Protein AF-A0AAU9PA84-F1 (afdb_monomer_lite)

Foldseek 3Di:
DDDPDDDPVVVVVVVVCVVDPDDDDDDPVVVCVVVVVVVPDCPPPPPVVVVVVVVVPDDVLVVQLVVQVVCLPPVNCVVNVCVVPSVQWDQDPSRHTDHPNHD

Structure (mmCIF, N/CA/C/O backbone):
data_AF-A0AAU9PA84-F1
#
_entry.id   AF-A0AAU9PA84-F1
#
loop_
_atom_site.group_PDB
_atom_site.id
_atom_site.type_symbol
_atom_site.label_atom_id
_atom_site.label_alt_id
_atom_site.label_comp_id
_atom_site.label_asym_id
_atom_site.label_entity_id
_atom_site.label_seq_id
_atom_site.pdbx_PDB_ins_code
_atom_site.Cartn_x
_atom_site.Cartn_y
_atom_site.Cartn_z
_atom_site.occupancy
_atom_site.B_iso_or_equiv
_atom_site.auth_seq_id
_atom_site.auth_comp_id
_atom_site.auth_asym_id
_atom_site.auth_atom_id
_atom_site.pdbx_PDB_model_num
ATOM 1 N N . MET A 1 1 ? 17.955 18.336 -20.727 1.00 47.53 1 MET A N 1
ATOM 2 C CA . MET A 1 1 ? 16.659 17.873 -21.280 1.00 47.53 1 MET A CA 1
ATOM 3 C C . MET A 1 1 ? 15.601 18.275 -20.270 1.00 47.53 1 MET A C 1
ATOM 5 O O . MET A 1 1 ? 15.190 17.463 -19.448 1.00 47.53 1 MET A O 1
ATOM 9 N N . ASP A 1 2 ? 15.222 19.550 -20.264 1.00 54.72 2 ASP A N 1
ATOM 10 C CA . ASP A 1 2 ? 14.531 20.122 -19.107 1.00 54.72 2 ASP A CA 1
ATOM 11 C C . ASP A 1 2 ? 13.020 20.050 -19.307 1.00 54.72 2 ASP A C 1
ATOM 13 O O . ASP A 1 2 ? 12.409 20.908 -19.940 1.00 54.72 2 ASP A O 1
ATOM 17 N N . GLN A 1 3 ? 12.411 18.988 -18.778 1.00 63.53 3 GLN A N 1
ATOM 18 C CA . GLN A 1 3 ? 10.956 18.855 -18.748 1.00 63.53 3 GLN A CA 1
ATOM 19 C C . GLN A 1 3 ? 10.371 19.698 -17.599 1.00 63.53 3 GLN A C 1
ATOM 21 O O . GLN A 1 3 ? 10.676 19.442 -16.427 1.00 63.53 3 GLN A O 1
ATOM 26 N N . PRO A 1 4 ? 9.513 20.695 -17.885 1.00 66.06 4 PRO A N 1
ATOM 27 C CA . PRO A 1 4 ? 9.018 21.605 -16.862 1.00 66.06 4 PRO A CA 1
ATOM 28 C C . PRO A 1 4 ? 8.004 20.906 -15.943 1.00 66.06 4 PRO A C 1
ATOM 30 O O . PRO A 1 4 ? 6.888 20.592 -16.348 1.00 66.06 4 PRO A O 1
ATOM 33 N N . LYS A 1 5 ? 8.386 20.742 -14.668 1.00 79.25 5 LYS A N 1
ATOM 34 C CA . LYS A 1 5 ? 7.590 20.179 -13.551 1.00 79.25 5 LYS A CA 1
ATOM 35 C C . LYS A 1 5 ? 7.292 18.672 -13.619 1.00 79.25 5 LYS A C 1
ATOM 37 O O . LYS A 1 5 ? 6.144 18.241 -13.670 1.00 79.25 5 LYS A O 1
ATOM 42 N N . LEU A 1 6 ? 8.330 17.866 -13.405 1.00 85.88 6 LEU A N 1
ATOM 43 C CA . LEU A 1 6 ? 8.175 16.481 -12.944 1.00 85.88 6 LEU A CA 1
ATOM 44 C C . LEU A 1 6 ? 7.594 16.416 -11.520 1.00 85.88 6 LEU A C 1
ATOM 46 O O . LEU A 1 6 ? 7.970 17.210 -10.644 1.00 85.88 6 LEU A O 1
ATOM 50 N N . ASN A 1 7 ? 6.729 15.432 -11.260 1.00 90.75 7 ASN A N 1
ATOM 51 C CA . ASN A 1 7 ? 6.206 15.145 -9.923 1.00 90.75 7 ASN A CA 1
ATOM 52 C C . ASN A 1 7 ? 7.271 14.473 -9.023 1.00 90.75 7 ASN A C 1
ATOM 54 O O . ASN A 1 7 ? 8.300 13.991 -9.498 1.00 90.75 7 ASN A O 1
ATOM 58 N N . MET A 1 8 ? 7.034 14.423 -7.706 1.00 90.44 8 MET A N 1
ATOM 59 C CA . MET A 1 8 ? 8.022 13.892 -6.746 1.00 90.44 8 MET A CA 1
ATOM 60 C C . MET A 1 8 ? 8.383 12.415 -6.975 1.00 90.44 8 MET A C 1
ATOM 62 O O . MET A 1 8 ? 9.512 12.019 -6.697 1.00 90.44 8 MET A O 1
ATOM 66 N N . LYS A 1 9 ? 7.459 11.601 -7.506 1.00 90.81 9 LYS A N 1
ATOM 67 C CA . LYS A 1 9 ? 7.727 10.199 -7.859 1.00 90.81 9 LYS A CA 1
ATOM 68 C C . LYS A 1 9 ? 8.634 10.122 -9.091 1.00 90.81 9 LYS A C 1
ATOM 70 O O . LYS A 1 9 ? 9.606 9.383 -9.066 1.00 90.81 9 LYS A O 1
ATOM 75 N N . GLN A 1 10 ? 8.365 10.918 -10.127 1.00 89.56 10 GLN A N 1
ATOM 76 C CA . GLN A 1 10 ? 9.184 10.985 -11.345 1.00 89.56 10 GLN A CA 1
ATOM 77 C C . GLN A 1 10 ? 10.614 11.468 -11.067 1.00 89.56 10 GLN A C 1
ATOM 79 O O . GLN A 1 10 ? 11.547 10.884 -11.602 1.00 89.56 10 GLN A O 1
ATOM 84 N N . ARG A 1 11 ? 10.804 12.471 -10.194 1.00 90.19 11 ARG A N 1
ATOM 85 C CA . ARG A 1 11 ? 12.152 12.923 -9.791 1.00 90.19 11 ARG A CA 1
ATOM 86 C C . ARG A 1 11 ? 12.944 11.808 -9.113 1.00 90.19 11 ARG A C 1
ATOM 88 O O . ARG A 1 11 ? 14.041 11.507 -9.556 1.00 90.19 11 ARG A O 1
ATOM 95 N N . ARG A 1 12 ? 12.341 11.127 -8.128 1.00 90.94 12 ARG A N 1
ATOM 96 C CA . ARG A 1 12 ? 12.958 9.961 -7.469 1.00 90.94 12 ARG A CA 1
ATOM 97 C C . ARG A 1 12 ? 13.305 8.841 -8.454 1.00 90.94 12 ARG A C 1
ATOM 99 O O . ARG A 1 12 ? 14.316 8.185 -8.267 1.00 90.94 12 ARG A O 1
ATOM 106 N N . TRP A 1 13 ? 12.497 8.623 -9.494 1.00 91.50 13 TRP A N 1
ATOM 107 C CA . TRP A 1 13 ? 12.831 7.654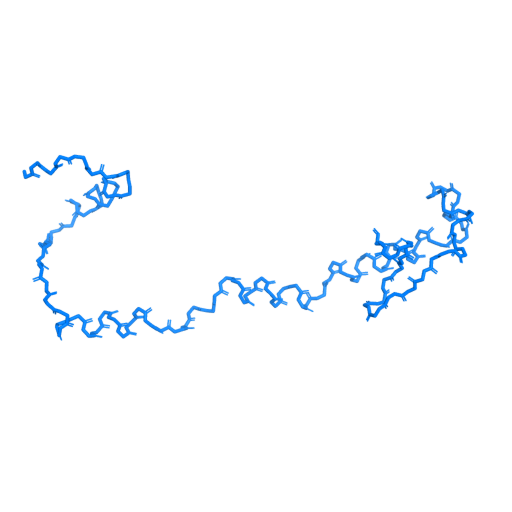 -10.543 1.00 91.50 13 TRP A CA 1
ATOM 108 C C . TRP A 1 13 ? 13.983 8.116 -11.439 1.00 91.50 13 TRP A C 1
ATOM 110 O O . TRP A 1 13 ? 14.834 7.293 -11.744 1.00 91.50 13 TRP A O 1
ATOM 120 N N . LEU A 1 14 ? 14.073 9.398 -11.813 1.00 88.94 14 LEU A N 1
ATOM 121 C CA . LEU A 1 14 ? 15.253 9.912 -12.526 1.00 88.94 14 LEU A CA 1
ATOM 122 C C . LEU A 1 14 ? 16.527 9.803 -11.681 1.00 88.94 14 LEU A C 1
ATOM 124 O O . LEU A 1 14 ? 17.570 9.432 -12.210 1.00 88.94 14 LEU A O 1
ATOM 128 N N . ASP A 1 15 ? 16.429 10.066 -10.376 1.00 89.12 15 ASP A N 1
ATOM 129 C CA . ASP A 1 15 ? 17.535 9.874 -9.437 1.00 89.12 15 ASP A CA 1
ATOM 130 C C . ASP A 1 15 ? 18.005 8.420 -9.338 1.00 89.12 15 ASP A C 1
ATOM 132 O O . ASP A 1 15 ? 19.158 8.209 -9.001 1.00 89.12 15 ASP A O 1
ATOM 136 N N . VAL A 1 16 ? 17.148 7.438 -9.633 1.00 90.94 16 VAL A N 1
ATOM 137 C CA . VAL A 1 16 ? 17.537 6.021 -9.706 1.00 90.94 16 VAL A CA 1
ATOM 138 C C . VAL A 1 16 ? 18.072 5.668 -11.092 1.00 90.94 16 VAL A C 1
ATOM 140 O O . VAL A 1 16 ? 19.070 4.970 -11.195 1.00 90.94 16 VAL A O 1
ATOM 143 N N . VAL A 1 17 ? 17.431 6.136 -12.169 1.00 90.75 17 VAL A N 1
ATOM 144 C CA . VAL A 1 17 ? 17.812 5.771 -13.546 1.00 90.75 17 VAL A CA 1
ATOM 145 C C . VAL A 1 17 ? 19.177 6.340 -13.940 1.00 90.75 17 VAL A C 1
ATOM 147 O O . VAL A 1 17 ? 19.897 5.673 -14.672 1.00 90.75 17 VAL A O 1
ATOM 150 N N . LYS A 1 18 ? 19.580 7.510 -13.423 1.00 88.56 18 LYS A N 1
ATOM 151 C CA . LYS A 1 18 ? 20.899 8.111 -13.716 1.00 88.56 18 LYS A CA 1
ATOM 152 C C . LYS A 1 18 ? 22.097 7.234 -13.309 1.00 88.56 18 LYS A C 1
ATOM 154 O O . LYS A 1 18 ? 23.190 7.452 -13.820 1.00 88.56 18 LYS A O 1
ATOM 159 N N . ASP A 1 19 ? 21.893 6.296 -12.382 1.00 93.62 19 ASP A N 1
ATOM 160 C CA . ASP A 1 19 ? 22.935 5.402 -11.869 1.00 93.62 19 ASP A CA 1
ATOM 161 C C . ASP A 1 19 ? 23.104 4.142 -12.753 1.00 93.62 19 ASP A C 1
ATOM 163 O O . ASP A 1 19 ? 23.974 3.311 -12.489 1.00 93.62 19 ASP A O 1
ATOM 167 N N . TYR A 1 20 ? 22.287 3.992 -13.806 1.00 92.81 20 TYR A N 1
ATOM 168 C CA . TYR A 1 20 ? 22.349 2.900 -14.781 1.00 92.81 20 TYR A CA 1
ATOM 169 C C . TYR A 1 20 ? 22.746 3.426 -16.163 1.00 92.81 20 TYR A C 1
ATOM 171 O O . TYR A 1 20 ? 22.215 4.428 -16.638 1.00 92.81 20 TYR A O 1
ATOM 179 N N . ASP A 1 21 ? 23.621 2.692 -16.849 1.00 92.88 21 ASP A N 1
ATOM 180 C CA . ASP A 1 21 ? 23.941 2.926 -18.260 1.00 92.88 21 ASP A CA 1
ATOM 181 C C . ASP A 1 21 ? 22.816 2.360 -19.148 1.00 92.88 21 ASP A C 1
ATOM 183 O O . ASP A 1 21 ? 22.867 1.217 -19.609 1.00 92.88 21 ASP A O 1
ATOM 187 N N . CYS A 1 22 ? 21.715 3.110 -19.283 1.00 87.25 22 CYS A N 1
ATOM 188 C CA . CYS A 1 22 ? 20.569 2.711 -20.099 1.00 87.25 22 CYS A CA 1
ATOM 189 C C . CYS A 1 22 ? 19.821 3.892 -20.741 1.00 87.25 22 CYS A C 1
ATOM 191 O O . CYS A 1 22 ? 19.685 4.976 -20.173 1.00 87.25 22 CYS A O 1
ATOM 193 N N . GLU A 1 23 ? 19.278 3.660 -21.939 1.00 88.88 23 GLU A N 1
ATOM 194 C CA . GLU A 1 23 ? 18.500 4.650 -22.688 1.00 88.88 23 GLU A CA 1
ATOM 195 C C . GLU A 1 23 ? 16.987 4.429 -22.531 1.00 88.88 23 GLU A C 1
ATOM 197 O O . GLU A 1 23 ? 16.472 3.320 -22.702 1.00 88.88 23 GLU A O 1
ATOM 202 N N . ILE A 1 24 ? 16.235 5.502 -22.260 1.00 86.81 24 ILE A N 1
ATOM 203 C CA . ILE A 1 24 ? 14.766 5.455 -22.194 1.00 86.81 24 ILE A CA 1
ATOM 204 C C . ILE A 1 24 ? 14.188 5.616 -23.608 1.00 86.81 24 ILE A C 1
ATOM 206 O O . ILE A 1 24 ? 13.909 6.727 -24.060 1.00 86.81 24 ILE A O 1
ATOM 210 N N . LEU A 1 25 ? 13.975 4.495 -24.298 1.00 90.69 25 LEU A N 1
ATOM 211 C CA . LEU A 1 25 ? 13.421 4.461 -25.655 1.00 90.69 25 LEU A CA 1
ATOM 212 C C . LEU A 1 25 ? 11.920 4.124 -25.659 1.00 90.69 25 LEU A C 1
ATOM 214 O O . LEU A 1 25 ? 11.478 3.146 -25.046 1.00 90.69 25 LEU A O 1
ATOM 218 N N . TYR A 1 26 ? 11.121 4.908 -26.392 1.00 90.56 26 TYR A N 1
ATOM 219 C CA . TYR A 1 26 ? 9.694 4.628 -26.575 1.00 90.56 26 TYR A CA 1
ATOM 220 C C . TYR A 1 26 ? 9.481 3.404 -27.473 1.00 90.56 26 TYR A C 1
ATOM 222 O O . TYR A 1 26 ? 9.928 3.375 -28.617 1.00 90.56 26 TYR A O 1
ATOM 230 N N . HIS A 1 27 ? 8.722 2.432 -26.969 1.00 87.69 27 HIS A N 1
ATOM 231 C CA . HIS A 1 27 ? 8.364 1.217 -27.690 1.00 87.69 27 HIS A CA 1
ATOM 232 C C . HIS A 1 27 ? 6.837 1.135 -27.879 1.00 87.69 27 HIS A C 1
ATOM 234 O O . HIS A 1 27 ? 6.097 1.213 -26.893 1.00 87.69 27 HIS A O 1
ATOM 240 N N . PRO A 1 28 ? 6.326 0.960 -29.114 1.00 92.12 28 PRO A N 1
ATOM 241 C CA . PRO A 1 28 ? 4.895 0.795 -29.352 1.00 92.12 28 PRO A CA 1
ATOM 242 C C . PRO A 1 28 ? 4.398 -0.544 -28.787 1.00 92.12 28 PRO A C 1
ATOM 244 O O . PRO A 1 28 ? 5.135 -1.529 -28.753 1.00 92.12 28 PRO A O 1
ATOM 247 N N . GLY A 1 29 ? 3.120 -0.615 -28.398 1.00 89.69 29 GLY A N 1
ATOM 248 C CA . GLY A 1 29 ? 2.570 -1.710 -27.579 1.00 89.69 29 GLY A CA 1
ATOM 249 C C . GLY A 1 29 ? 2.812 -3.146 -28.077 1.00 89.69 29 GLY A C 1
ATOM 250 O O . GLY A 1 29 ? 2.908 -4.053 -27.256 1.00 89.69 29 GLY A O 1
ATOM 251 N N . LYS A 1 30 ? 3.001 -3.365 -29.388 1.00 90.00 30 LYS A N 1
ATOM 252 C CA . LYS A 1 30 ? 3.370 -4.681 -29.954 1.00 90.00 30 LYS A CA 1
ATOM 253 C C . LYS A 1 30 ? 4.733 -5.203 -29.472 1.00 90.00 30 LYS A C 1
ATOM 255 O O . LYS A 1 30 ? 4.915 -6.411 -29.414 1.00 90.00 30 LYS A O 1
ATOM 260 N N . ALA A 1 31 ? 5.668 -4.323 -29.111 1.00 91.62 31 ALA A N 1
ATOM 261 C CA . ALA A 1 31 ? 6.952 -4.702 -28.517 1.00 91.62 31 ALA A CA 1
ATOM 262 C C . ALA A 1 31 ? 6.857 -4.933 -26.994 1.00 91.62 31 ALA A C 1
ATOM 264 O O . ALA A 1 31 ? 7.716 -5.583 -26.410 1.00 91.62 31 ALA A O 1
ATOM 265 N N . ASN A 1 32 ? 5.790 -4.451 -26.343 1.00 92.62 32 ASN A N 1
ATOM 266 C CA . ASN A 1 32 ? 5.618 -4.515 -24.889 1.00 92.62 32 ASN A CA 1
ATOM 267 C C . ASN A 1 32 ? 4.955 -5.819 -24.393 1.00 92.62 32 ASN A C 1
ATOM 269 O O . ASN A 1 32 ? 4.683 -5.955 -23.203 1.00 92.62 32 ASN A O 1
ATOM 273 N N . VAL A 1 33 ? 4.679 -6.782 -25.283 1.00 90.69 33 VAL A N 1
ATOM 274 C CA . VAL A 1 33 ? 3.899 -8.002 -24.983 1.00 90.69 33 VAL A CA 1
ATOM 275 C C . VAL A 1 33 ? 4.500 -8.818 -23.833 1.00 90.69 33 VAL A C 1
ATOM 277 O O . VAL A 1 33 ? 3.759 -9.307 -22.985 1.00 90.69 33 VAL A O 1
ATOM 280 N N . VAL A 1 34 ? 5.831 -8.926 -23.754 1.00 89.94 34 VAL A N 1
ATOM 281 C CA . VAL A 1 34 ? 6.510 -9.661 -22.670 1.00 89.94 34 VAL A CA 1
ATOM 282 C C . VAL A 1 34 ? 6.328 -8.958 -21.321 1.00 89.94 34 VAL A C 1
ATOM 284 O O . VAL A 1 34 ? 5.971 -9.602 -20.337 1.00 89.94 34 VAL A O 1
ATOM 287 N N . ALA A 1 35 ? 6.519 -7.638 -21.268 1.00 89.50 35 ALA A N 1
ATOM 288 C CA . ALA A 1 35 ? 6.356 -6.862 -20.039 1.00 89.50 35 ALA A CA 1
ATOM 289 C C . ALA A 1 35 ? 4.889 -6.817 -19.575 1.00 89.50 35 ALA A C 1
ATOM 291 O O . ALA A 1 35 ? 4.620 -6.939 -18.382 1.00 89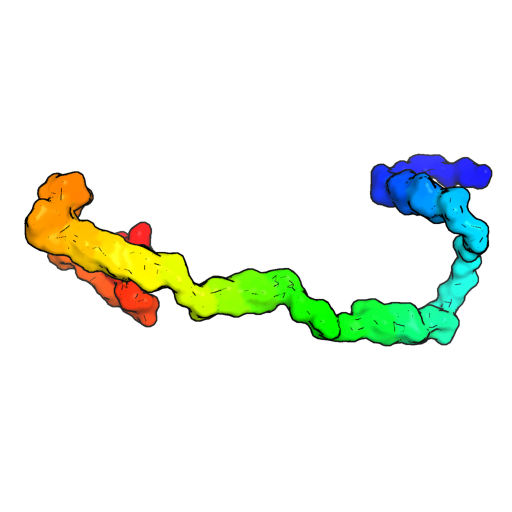.50 35 ALA A O 1
ATOM 292 N N . ASP A 1 36 ? 3.938 -6.710 -20.507 1.00 90.00 36 ASP A N 1
ATOM 293 C CA . ASP A 1 36 ? 2.502 -6.772 -20.218 1.00 90.00 36 ASP A CA 1
ATOM 294 C C . ASP A 1 36 ? 2.081 -8.156 -19.692 1.00 90.00 36 ASP A C 1
ATOM 296 O O . ASP A 1 36 ? 1.372 -8.243 -18.690 1.00 90.00 36 ASP A O 1
ATOM 300 N N . ALA A 1 37 ? 2.582 -9.244 -20.288 1.00 90.94 37 ALA A N 1
ATOM 301 C CA . ALA A 1 37 ? 2.343 -10.601 -19.797 1.00 90.94 37 ALA A CA 1
ATOM 302 C C . ALA A 1 37 ? 2.912 -10.812 -18.382 1.00 90.94 37 ALA A C 1
ATOM 304 O O . ALA A 1 37 ? 2.223 -11.356 -17.519 1.00 90.94 37 ALA A O 1
ATOM 305 N N . LEU A 1 38 ? 4.133 -10.333 -18.110 1.00 88.25 38 LEU A N 1
ATOM 306 C CA . LEU A 1 38 ? 4.733 -10.378 -16.771 1.00 88.25 38 LEU A CA 1
ATOM 307 C C . LEU A 1 38 ? 3.950 -9.528 -15.758 1.00 88.25 38 LEU A C 1
ATOM 309 O O . LEU A 1 38 ? 3.715 -9.987 -14.644 1.00 88.25 38 LEU A O 1
ATOM 313 N N . SER A 1 39 ? 3.475 -8.342 -16.153 1.00 84.81 39 SER A N 1
ATOM 314 C CA . SER A 1 39 ? 2.654 -7.459 -15.310 1.00 84.81 39 SER A CA 1
ATOM 315 C C . SER A 1 39 ? 1.316 -8.075 -14.887 1.00 84.81 39 SER A C 1
ATOM 317 O O . SER A 1 39 ? 0.711 -7.591 -13.930 1.00 84.81 39 SER A O 1
ATOM 319 N N . ARG A 1 40 ? 0.820 -9.091 -15.603 1.00 84.44 40 ARG A N 1
ATOM 320 C CA . ARG A 1 40 ? -0.455 -9.770 -15.319 1.00 84.44 40 ARG A CA 1
ATOM 321 C C . ARG A 1 40 ? -0.296 -11.066 -14.520 1.00 84.44 40 ARG A C 1
ATOM 323 O O . ARG A 1 40 ? -1.307 -11.681 -14.187 1.00 84.44 40 ARG A O 1
ATOM 330 N N . ARG A 1 41 ? 0.932 -11.502 -14.209 1.00 81.75 41 ARG A N 1
ATOM 331 C CA . ARG A 1 41 ? 1.169 -12.725 -13.425 1.00 81.75 41 ARG A CA 1
ATOM 332 C C . ARG A 1 41 ? 0.669 -12.548 -11.992 1.00 81.75 41 ARG A C 1
ATOM 334 O O . ARG A 1 41 ? 1.140 -11.683 -11.261 1.00 81.75 41 ARG A O 1
ATOM 341 N N . THR A 1 42 ? -0.250 -13.414 -11.577 1.00 67.75 42 THR A N 1
ATOM 342 C CA . THR A 1 42 ? -0.886 -13.409 -10.247 1.00 67.75 42 THR A CA 1
ATOM 343 C C . THR A 1 42 ? -0.062 -14.128 -9.173 1.00 67.75 42 THR A C 1
ATOM 345 O O . THR A 1 42 ? -0.595 -14.513 -8.137 1.00 67.75 42 THR A O 1
ATOM 348 N N . ASP A 1 43 ? 1.234 -14.339 -9.416 1.00 70.06 43 ASP A N 1
ATOM 349 C CA . ASP A 1 43 ? 2.131 -15.087 -8.524 1.00 70.06 43 ASP A CA 1
ATOM 350 C C . ASP A 1 43 ? 2.331 -14.374 -7.174 1.00 70.06 43 ASP A C 1
ATOM 352 O O . ASP A 1 43 ? 2.644 -15.008 -6.166 1.00 70.06 43 ASP A O 1
ATOM 356 N N . SER A 1 44 ? 2.103 -13.056 -7.132 1.00 68.19 44 SER A N 1
ATOM 357 C CA . SER A 1 44 ? 1.869 -12.337 -5.885 1.00 68.19 44 SER A CA 1
ATOM 358 C C . SER A 1 44 ? 0.386 -12.407 -5.527 1.00 68.19 44 SER A C 1
ATOM 360 O O . SER A 1 44 ? -0.464 -11.760 -6.140 1.00 68.19 44 SER A O 1
ATOM 362 N N . ILE A 1 45 ? 0.065 -13.181 -4.487 1.00 70.19 45 ILE A N 1
ATOM 363 C CA . ILE A 1 45 ? -1.276 -13.143 -3.903 1.00 70.19 45 ILE A CA 1
ATOM 364 C C . ILE A 1 45 ? -1.505 -11.711 -3.390 1.00 70.19 45 ILE A C 1
ATOM 366 O O . ILE A 1 45 ? -0.684 -11.237 -2.596 1.00 70.19 45 ILE A O 1
ATOM 370 N N . PRO A 1 46 ? -2.573 -11.005 -3.812 1.00 77.31 46 PRO A N 1
ATOM 371 C CA . PRO A 1 46 ? -2.803 -9.630 -3.397 1.00 77.31 46 PRO A CA 1
ATOM 372 C C . PRO A 1 46 ? -2.752 -9.492 -1.875 1.00 77.31 46 PRO A C 1
ATOM 374 O O . PRO A 1 46 ? -3.315 -10.315 -1.154 1.00 77.31 46 PRO A O 1
ATOM 377 N N . ILE A 1 47 ? -2.139 -8.414 -1.372 1.00 74.62 47 ILE A N 1
ATOM 378 C CA . ILE A 1 47 ? -2.080 -8.130 0.077 1.00 74.62 47 ILE A CA 1
ATOM 379 C C . ILE A 1 47 ? -3.492 -8.171 0.684 1.00 74.62 47 ILE A C 1
ATOM 381 O O . ILE A 1 47 ? -3.684 -8.706 1.771 1.00 74.62 47 ILE A O 1
ATOM 385 N N . ARG A 1 48 ? -4.500 -7.711 -0.073 1.00 69.50 48 ARG A N 1
ATOM 386 C CA . ARG A 1 48 ? -5.921 -7.838 0.270 1.00 69.50 48 ARG A CA 1
ATOM 387 C C . ARG A 1 48 ? -6.330 -9.278 0.594 1.00 69.50 48 ARG A C 1
ATOM 389 O O . ARG A 1 48 ? -6.978 -9.481 1.610 1.00 69.50 48 ARG A O 1
ATOM 396 N N . ASP A 1 49 ? -5.944 -10.260 -0.211 1.00 71.69 49 ASP A N 1
ATOM 397 C CA . ASP A 1 49 ? -6.321 -11.669 -0.034 1.00 71.69 49 ASP A CA 1
ATOM 398 C C . ASP A 1 49 ? -5.521 -12.346 1.087 1.00 71.69 49 ASP A C 1
ATOM 400 O O . ASP A 1 49 ? -5.989 -13.303 1.705 1.00 71.69 49 ASP A O 1
ATOM 404 N N . VAL A 1 50 ? -4.320 -11.847 1.398 1.00 72.50 50 VAL A N 1
ATOM 405 C CA . VAL A 1 50 ? -3.594 -12.214 2.625 1.00 72.50 50 VAL A CA 1
ATOM 406 C C . VAL A 1 50 ? -4.338 -11.673 3.849 1.00 72.50 50 VAL A C 1
ATOM 408 O O . VAL A 1 50 ? -4.704 -12.455 4.723 1.00 72.50 50 VAL A O 1
ATOM 411 N N . CYS A 1 51 ? -4.663 -10.377 3.882 1.00 66.69 51 CYS A N 1
ATOM 412 C CA . CYS A 1 51 ? -5.412 -9.760 4.979 1.00 66.69 51 CYS A CA 1
ATOM 413 C C . CYS A 1 51 ? -6.815 -10.364 5.151 1.00 66.69 51 CYS A C 1
ATOM 415 O O . CYS A 1 51 ? -7.233 -10.617 6.278 1.00 66.69 51 CYS A O 1
ATOM 417 N N . MET A 1 52 ? -7.534 -10.658 4.062 1.00 72.12 52 MET A N 1
ATOM 418 C CA . MET A 1 52 ? -8.849 -11.305 4.120 1.00 72.12 52 MET A CA 1
ATOM 419 C C . MET A 1 52 ? -8.731 -12.728 4.677 1.00 72.12 52 MET A C 1
ATOM 421 O O . MET A 1 52 ? -9.510 -13.091 5.551 1.00 72.12 52 MET A O 1
ATOM 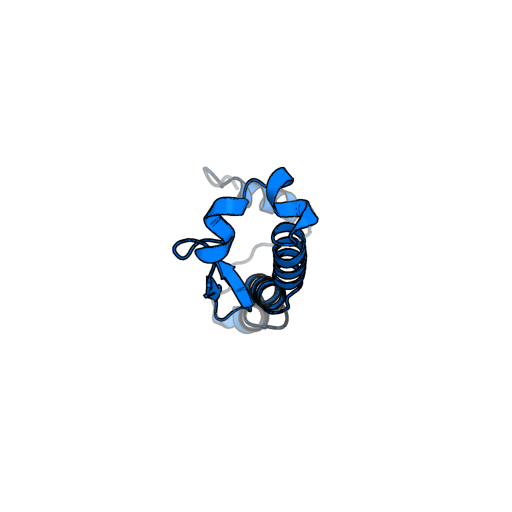425 N N . ARG A 1 53 ? -7.721 -13.516 4.274 1.00 64.94 53 ARG A N 1
ATOM 426 C CA . ARG A 1 53 ? -7.485 -14.846 4.869 1.00 64.94 53 ARG A CA 1
ATOM 427 C C . ARG A 1 53 ? -7.072 -14.778 6.338 1.00 64.94 53 ARG A C 1
ATOM 429 O O . ARG A 1 53 ? -7.572 -15.584 7.109 1.00 64.94 53 ARG A O 1
ATOM 436 N N . MET A 1 54 ? -6.265 -13.799 6.751 1.00 62.66 54 MET A N 1
ATOM 437 C CA . MET A 1 54 ? -5.988 -13.542 8.176 1.00 62.66 54 MET A CA 1
ATOM 438 C C . MET A 1 54 ? -7.241 -13.104 8.953 1.00 62.66 54 MET A C 1
ATOM 440 O O . MET A 1 54 ? -7.350 -13.388 10.137 1.00 62.66 54 MET A O 1
ATOM 444 N N . THR A 1 55 ? -8.196 -12.437 8.298 1.00 59.78 55 THR A N 1
ATOM 445 C CA . THR A 1 55 ? -9.486 -12.062 8.910 1.00 59.78 55 THR A CA 1
ATOM 446 C C . THR A 1 55 ? -10.421 -13.270 9.051 1.00 59.78 55 THR A C 1
ATOM 448 O O . THR A 1 55 ? -11.197 -13.344 9.997 1.00 59.78 55 THR A O 1
ATOM 451 N N . VAL A 1 56 ? -10.351 -14.223 8.113 1.00 62.72 56 VAL A N 1
ATOM 452 C CA . VAL A 1 56 ? -11.153 -15.460 8.111 1.00 62.72 56 VAL A CA 1
ATOM 453 C C . VAL A 1 56 ? -10.551 -16.534 9.028 1.00 62.72 56 VAL A C 1
ATOM 455 O O . VAL A 1 56 ? -11.293 -17.267 9.676 1.00 62.72 56 VAL A O 1
ATOM 458 N N . MET A 1 57 ? -9.222 -16.608 9.147 1.00 57.72 57 MET A N 1
ATOM 459 C CA . MET A 1 57 ? -8.534 -17.435 10.142 1.00 57.72 57 MET A CA 1
ATOM 460 C C . MET A 1 57 ? -8.373 -16.684 11.464 1.00 57.72 57 MET A C 1
ATOM 462 O O . MET A 1 57 ? -7.288 -16.224 11.796 1.00 57.72 57 MET A O 1
ATOM 466 N N . THR A 1 58 ? -9.498 -16.630 12.178 1.00 60.84 58 T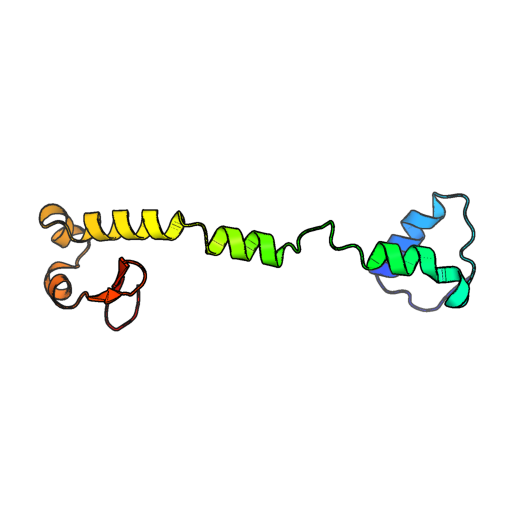HR A N 1
ATOM 467 C CA . THR A 1 58 ? -9.654 -16.683 13.643 1.00 60.84 58 THR A CA 1
ATOM 468 C C . THR A 1 58 ? -9.074 -15.577 14.544 1.00 60.84 58 THR A C 1
ATOM 470 O O . THR A 1 58 ? -9.829 -14.655 14.869 1.00 60.84 58 THR A O 1
ATOM 473 N N . PRO A 1 59 ? -7.866 -15.706 15.132 1.00 74.31 59 PRO A N 1
ATOM 474 C CA . PRO A 1 59 ? -7.655 -15.839 16.579 1.00 74.31 59 PRO A CA 1
ATOM 475 C C . PRO A 1 59 ? -8.130 -14.655 17.427 1.00 74.31 59 PRO A C 1
ATOM 477 O O . PRO A 1 59 ? -8.420 -14.838 18.603 1.00 74.31 59 PRO A O 1
ATOM 480 N N . VAL A 1 60 ? -8.262 -13.452 16.858 1.00 80.69 60 VAL A N 1
ATOM 481 C CA . VAL A 1 60 ? -8.867 -12.310 17.562 1.00 80.69 60 VAL A CA 1
ATOM 482 C C . VAL A 1 60 ? -10.296 -12.638 18.011 1.00 80.69 60 VAL A C 1
ATOM 484 O O . VAL A 1 60 ? -10.669 -12.289 19.126 1.00 80.69 60 VAL A O 1
ATOM 487 N N . LEU A 1 61 ? -11.084 -13.349 17.196 1.00 83.31 61 LEU A N 1
ATOM 488 C CA . LEU A 1 61 ? -12.442 -13.757 17.576 1.00 83.31 61 LEU A CA 1
ATOM 489 C C . LEU A 1 61 ? -12.438 -14.795 18.709 1.00 83.31 61 LEU A C 1
ATOM 491 O O . LEU A 1 61 ? -13.288 -14.723 19.593 1.00 83.31 61 LEU A O 1
ATOM 495 N N . ASP A 1 62 ? -11.469 -15.715 18.722 1.00 85.69 62 ASP A N 1
ATOM 496 C CA . ASP A 1 62 ? -11.327 -16.698 19.802 1.00 85.69 62 ASP A CA 1
ATOM 497 C C . ASP A 1 62 ? -10.907 -16.015 21.117 1.00 85.69 62 ASP A C 1
ATOM 499 O O . ASP A 1 62 ? -11.551 -16.236 22.140 1.00 85.69 62 ASP A O 1
ATOM 503 N N . ILE A 1 63 ? -9.936 -15.092 21.072 1.00 87.25 63 ILE A N 1
ATOM 504 C CA . ILE A 1 63 ? -9.505 -14.287 22.231 1.00 87.25 63 ILE A CA 1
ATOM 505 C C . ILE A 1 63 ? -10.663 -13.443 22.786 1.00 87.25 63 ILE A C 1
ATOM 507 O O . ILE A 1 63 ? -10.856 -13.387 24.001 1.00 87.25 63 ILE A O 1
ATOM 511 N N . ILE A 1 64 ? -11.458 -12.794 21.924 1.00 89.56 64 ILE A N 1
ATOM 512 C CA . ILE A 1 64 ? -12.633 -12.024 22.366 1.00 89.56 64 ILE A CA 1
ATOM 513 C C . ILE A 1 64 ? -13.662 -12.957 23.014 1.00 89.56 64 ILE A C 1
ATOM 515 O O . ILE A 1 64 ? -14.174 -12.629 24.082 1.00 89.56 64 ILE A O 1
ATOM 519 N N . ARG A 1 65 ? -13.942 -14.127 22.422 1.00 89.38 65 ARG A N 1
ATOM 520 C CA . ARG A 1 65 ? -14.882 -15.108 22.988 1.00 89.38 65 ARG A CA 1
ATOM 521 C C . ARG A 1 65 ? -14.434 -15.583 24.371 1.00 89.38 65 ARG A C 1
ATOM 523 O O . ARG A 1 65 ? -15.247 -15.620 25.291 1.00 89.38 65 ARG A O 1
ATOM 530 N N . GLU A 1 66 ? -13.156 -15.913 24.535 1.00 91.56 66 GLU A N 1
ATOM 531 C CA . GLU A 1 66 ? -12.575 -16.327 25.819 1.00 91.56 66 GLU A CA 1
ATOM 532 C C . GLU A 1 66 ? -12.670 -15.211 26.869 1.00 91.56 66 GLU A C 1
ATOM 534 O O . GLU A 1 66 ? -13.159 -15.446 27.976 1.00 91.56 66 GLU A O 1
ATOM 539 N N . ALA A 1 67 ? -12.308 -13.976 26.506 1.00 91.50 67 ALA A N 1
ATOM 540 C CA . ALA A 1 67 ? -12.416 -12.818 27.390 1.00 91.50 67 ALA A CA 1
ATOM 541 C C . ALA A 1 67 ? -13.871 -12.497 27.784 1.00 91.50 67 ALA A C 1
ATOM 543 O O . ALA A 1 67 ? -14.135 -12.164 28.939 1.00 91.50 67 ALA A O 1
ATOM 544 N N . GLN A 1 68 ? -14.831 -12.634 26.862 1.00 92.56 68 GLN A N 1
ATOM 545 C CA . GLN A 1 68 ? -16.259 -12.444 27.143 1.00 92.56 68 GLN A CA 1
ATOM 546 C C . GLN A 1 68 ? -16.805 -13.506 28.106 1.00 92.56 68 GLN A C 1
ATOM 548 O O . GLN A 1 68 ? -17.517 -13.166 29.053 1.00 92.56 68 GLN A O 1
ATOM 553 N N . VAL A 1 69 ? -16.443 -14.779 27.906 1.00 91.12 69 VAL A N 1
ATOM 554 C CA . VAL A 1 69 ? -16.813 -15.871 28.823 1.00 91.12 69 VAL A CA 1
ATOM 555 C C . VAL A 1 69 ? -16.251 -15.612 30.223 1.00 91.12 69 VAL A C 1
ATOM 557 O O . VAL A 1 69 ? -16.979 -15.765 31.205 1.00 91.12 69 VAL A O 1
ATOM 560 N N . GLU A 1 70 ? -14.998 -15.164 30.323 1.00 92.81 70 GLU A N 1
ATOM 561 C CA . GLU A 1 70 ? -14.361 -14.824 31.598 1.00 92.81 70 GLU A CA 1
ATOM 562 C C . GLU A 1 70 ? -15.038 -13.623 32.285 1.00 92.81 70 GLU A C 1
ATOM 564 O O . GLU A 1 70 ? -15.356 -13.690 33.473 1.00 92.81 70 GLU A O 1
ATOM 569 N N . ALA A 1 71 ? -15.349 -12.553 31.548 1.00 90.00 71 ALA A N 1
ATOM 570 C CA . ALA A 1 71 ? -16.003 -11.354 32.081 1.00 90.00 71 ALA A CA 1
ATOM 571 C C . ALA A 1 71 ? -17.423 -11.615 32.627 1.00 90.00 71 ALA A C 1
ATOM 573 O O . ALA A 1 71 ? -17.858 -10.980 33.592 1.00 90.00 71 ALA A O 1
ATOM 574 N N . VAL A 1 72 ? -18.149 -12.569 32.034 1.00 90.69 72 VAL A N 1
ATOM 575 C CA . VAL A 1 72 ? -19.523 -12.936 32.425 1.00 90.69 72 VAL A CA 1
ATOM 576 C C . VAL A 1 72 ? -19.567 -13.982 33.555 1.00 90.69 72 VAL A C 1
ATOM 578 O O . VAL A 1 72 ? -20.646 -14.253 34.107 1.00 90.69 72 VAL A O 1
ATOM 581 N N . ARG A 1 73 ? -18.421 -14.522 33.995 1.00 91.62 73 ARG A N 1
ATOM 582 C CA . ARG A 1 73 ? -18.346 -15.383 35.189 1.00 91.62 73 ARG A CA 1
ATOM 583 C C . ARG A 1 73 ? -18.880 -14.677 36.444 1.00 91.62 73 ARG A C 1
ATOM 585 O O . ARG A 1 73 ? -18.559 -13.501 36.636 1.00 91.62 73 ARG 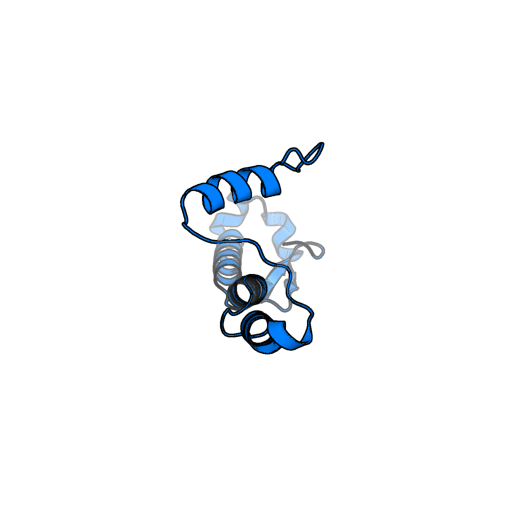A O 1
ATOM 592 N N . PRO A 1 74 ? -19.670 -15.347 37.311 1.00 88.94 74 PRO A N 1
ATOM 593 C CA . PRO A 1 74 ? -20.283 -14.737 38.498 1.00 88.94 74 PRO A CA 1
ATOM 594 C C . PRO A 1 74 ? -19.319 -13.924 39.373 1.00 88.94 74 PRO A C 1
ATOM 596 O O . PRO A 1 74 ? -19.691 -12.859 39.866 1.00 88.94 74 PRO A O 1
ATOM 599 N N . GLU A 1 75 ? -18.081 -14.395 39.501 1.00 92.88 75 GLU A N 1
ATOM 600 C CA . GLU A 1 75 ? -17.004 -13.809 40.299 1.00 92.88 75 GLU A CA 1
ATOM 601 C C . GLU A 1 75 ? -16.542 -12.454 39.729 1.00 92.88 75 GLU A C 1
ATOM 603 O O . G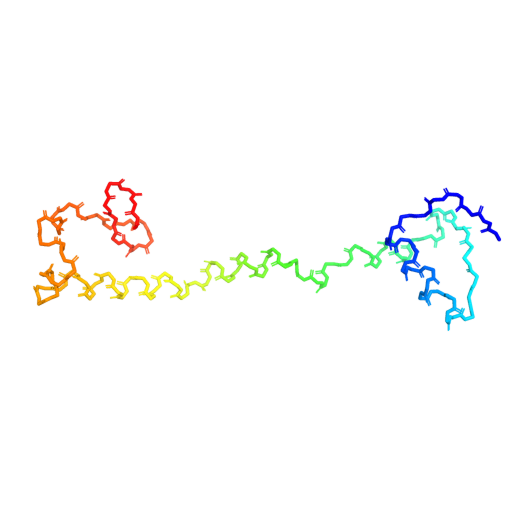LU A 1 75 ? -16.263 -11.515 40.478 1.00 92.88 75 GLU A O 1
ATOM 608 N N . ASN A 1 76 ? -16.527 -12.324 38.398 1.00 91.25 76 ASN A N 1
ATOM 609 C CA . ASN A 1 76 ? -16.025 -11.150 37.684 1.00 91.25 76 ASN A CA 1
ATOM 610 C C . ASN A 1 76 ? -17.110 -10.093 37.412 1.00 91.25 76 ASN A C 1
ATOM 612 O O . ASN A 1 76 ? -16.789 -8.907 37.324 1.00 91.25 76 ASN A O 1
ATOM 616 N N . ARG A 1 77 ? -18.402 -10.463 37.360 1.00 88.69 77 ARG A N 1
ATOM 617 C CA . ARG A 1 77 ? -19.510 -9.554 36.968 1.00 88.69 77 ARG A CA 1
ATOM 618 C C . ARG A 1 77 ? -19.522 -8.204 37.688 1.00 88.69 77 ARG A C 1
ATOM 620 O O . ARG A 1 77 ? -19.904 -7.200 37.088 1.00 88.69 77 ARG A O 1
ATOM 627 N N . LYS A 1 78 ? -19.151 -8.167 38.976 1.00 87.75 78 LYS A N 1
ATOM 628 C CA . LYS A 1 78 ? -19.108 -6.924 39.770 1.00 87.75 78 LYS A CA 1
ATOM 629 C C . LYS A 1 78 ? -17.956 -6.012 39.349 1.00 87.75 78 LYS A C 1
ATOM 631 O O . LYS A 1 78 ? -18.149 -4.802 39.271 1.00 87.75 78 LYS A O 1
ATOM 636 N N . ARG A 1 79 ? -16.788 -6.597 39.074 1.00 90.19 79 ARG A N 1
ATOM 637 C CA . ARG A 1 79 ? -15.581 -5.906 38.601 1.00 90.19 79 ARG A CA 1
ATOM 638 C C . ARG A 1 79 ? -15.796 -5.345 37.197 1.00 90.19 79 ARG A C 1
ATOM 640 O O . ARG A 1 79 ? -15.567 -4.161 36.982 1.00 90.19 79 ARG A O 1
ATOM 647 N N . GLU A 1 80 ? -16.347 -6.163 36.304 1.00 90.00 80 GLU A N 1
ATOM 648 C CA . GLU A 1 80 ? -16.649 -5.794 34.914 1.00 90.00 80 GLU A CA 1
ATOM 649 C C . GLU A 1 80 ? -17.938 -4.961 34.769 1.00 90.00 80 GLU A C 1
ATOM 651 O O . GLU A 1 80 ? -18.294 -4.530 33.678 1.00 90.00 80 GLU A O 1
ATOM 656 N N . ARG A 1 81 ? -18.643 -4.692 35.879 1.00 89.81 81 ARG A N 1
ATOM 657 C CA . ARG A 1 81 ? -19.868 -3.867 35.963 1.00 89.81 81 ARG A CA 1
ATOM 658 C C . ARG A 1 81 ? -21.068 -4.387 35.152 1.00 89.81 81 ARG A C 1
ATOM 660 O O . ARG A 1 81 ? -22.060 -3.675 35.020 1.00 89.81 81 ARG A O 1
ATOM 667 N N . VAL A 1 82 ? -21.031 -5.639 34.695 1.00 87.12 82 VAL A N 1
ATOM 668 C CA . VAL A 1 82 ? -22.050 -6.246 33.819 1.00 87.12 82 VAL A CA 1
ATOM 669 C C . VAL A 1 82 ? -23.248 -6.872 34.546 1.00 87.12 82 VAL A C 1
ATOM 671 O O . VAL A 1 82 ? -24.168 -7.312 33.868 1.00 87.12 82 VAL A O 1
ATOM 674 N N . ILE A 1 83 ? -23.288 -6.923 35.891 1.00 85.19 83 ILE A N 1
ATOM 675 C CA . ILE A 1 83 ? -24.302 -7.673 36.687 1.00 85.19 83 ILE A CA 1
ATOM 676 C C . ILE A 1 83 ? -25.734 -7.561 36.132 1.00 85.19 83 ILE A C 1
ATOM 678 O O . ILE A 1 83 ? -26.368 -8.585 35.897 1.00 85.19 83 ILE A O 1
ATOM 682 N N . GLY A 1 84 ? -26.234 -6.336 35.930 1.00 85.75 84 GLY A N 1
ATOM 683 C CA . GLY A 1 84 ? -27.607 -6.088 35.467 1.00 85.75 84 GLY A CA 1
ATOM 684 C C . GLY A 1 84 ? -27.822 -6.257 33.959 1.00 85.75 84 GLY A C 1
ATOM 685 O O . GLY A 1 84 ? -28.958 -6.222 33.510 1.00 85.75 84 GLY A O 1
ATOM 686 N N . GLN A 1 85 ? -26.748 -6.433 33.187 1.00 84.88 85 GLN A N 1
ATOM 687 C CA . GLN A 1 85 ? -26.759 -6.561 31.727 1.00 84.88 85 GLN A CA 1
ATOM 688 C C . GLN A 1 85 ? -26.542 -8.006 31.258 1.00 84.88 85 GLN A C 1
ATOM 690 O O . GLN A 1 85 ? -26.801 -8.302 30.096 1.00 84.88 85 GLN A O 1
ATOM 695 N N . VAL A 1 86 ? -26.114 -8.925 32.140 1.00 84.62 86 VAL A N 1
ATOM 696 C CA . VAL A 1 86 ? -25.829 -10.323 31.761 1.00 84.62 86 VAL A CA 1
ATOM 697 C C . VAL A 1 86 ? -27.023 -11.013 31.093 1.00 84.62 86 VAL A C 1
ATOM 699 O O . VAL A 1 86 ? -26.834 -11.787 30.162 1.00 84.62 86 VAL A O 1
ATOM 702 N N . SER A 1 87 ? -28.248 -10.713 31.529 1.00 85.44 87 SER A N 1
ATOM 703 C CA . SER A 1 87 ? -29.486 -11.247 30.945 1.00 85.44 87 SER A CA 1
ATOM 704 C C . SER A 1 87 ? -29.880 -10.629 29.596 1.00 85.44 87 SER A C 1
ATOM 706 O O . SER A 1 87 ? -30.771 -11.157 28.940 1.00 85.44 87 SER A O 1
ATOM 708 N N . GLU A 1 88 ? -29.258 -9.518 29.187 1.00 89.56 88 GLU A N 1
ATOM 709 C CA . GLU A 1 88 ? -29.494 -8.847 27.897 1.00 89.56 88 GLU A CA 1
ATOM 710 C C . GLU A 1 88 ? -28.454 -9.231 26.822 1.00 89.56 88 GLU A C 1
ATOM 712 O O . GLU A 1 88 ? -28.597 -8.820 25.667 1.00 89.56 88 GLU A O 1
ATOM 717 N N . PHE A 1 89 ? -27.408 -9.999 27.161 1.00 90.88 89 PHE A N 1
ATOM 718 C CA . PHE A 1 89 ? -26.434 -10.470 26.171 1.00 90.88 89 PHE A CA 1
ATOM 719 C C . PHE A 1 89 ? -27.001 -11.602 25.307 1.00 90.88 89 PHE A C 1
ATOM 721 O O . PHE A 1 89 ? -27.558 -12.576 25.811 1.00 90.88 89 PHE A O 1
ATOM 728 N N . VAL A 1 90 ? -26.786 -11.506 23.993 1.00 91.56 90 VAL A N 1
ATOM 729 C CA . VAL A 1 90 ? -27.194 -12.508 22.999 1.00 91.56 90 VAL A CA 1
ATOM 730 C C . VAL A 1 90 ? -25.982 -12.939 22.181 1.00 91.56 90 VAL A C 1
ATOM 732 O O . VAL A 1 90 ? -25.229 -12.094 21.692 1.00 91.56 90 VAL A O 1
ATOM 735 N N . THR A 1 91 ? -25.790 -14.248 22.017 1.00 90.38 91 THR A N 1
ATOM 736 C CA . THR A 1 91 ? -24.721 -14.806 21.179 1.00 90.38 91 THR A CA 1
ATOM 737 C C . THR A 1 91 ? -25.066 -14.678 19.696 1.00 90.38 91 THR A C 1
ATOM 739 O O . THR A 1 91 ? -26.164 -15.044 19.279 1.00 90.38 91 THR A O 1
ATOM 742 N N . ASP A 1 92 ? -24.135 -14.169 18.892 1.00 88.25 92 ASP A N 1
ATOM 743 C CA . ASP A 1 92 ? -24.306 -14.024 17.447 1.00 88.25 92 ASP A CA 1
ATOM 744 C C . ASP A 1 92 ? -23.855 -15.267 16.649 1.00 88.25 92 ASP A C 1
ATOM 746 O O . ASP A 1 92 ? -23.336 -16.245 17.187 1.00 88.25 92 ASP A O 1
ATOM 750 N N . SER A 1 93 ? -24.016 -15.215 15.322 1.00 85.19 93 SER A N 1
ATOM 751 C CA . SER A 1 93 ? -23.590 -16.284 14.396 1.00 85.19 93 SER A CA 1
ATOM 752 C C . SER A 1 93 ? -22.079 -16.585 14.378 1.00 85.19 93 SER A C 1
ATOM 754 O O . SER A 1 93 ? -21.671 -17.582 13.787 1.00 85.19 93 SER A O 1
ATOM 756 N N . ARG A 1 94 ? -21.247 -15.750 15.015 1.00 84.19 94 ARG A N 1
ATOM 757 C CA . ARG A 1 94 ? -19.793 -15.939 15.166 1.00 84.19 94 ARG A CA 1
ATOM 758 C C . ARG A 1 94 ? -19.429 -16.506 16.544 1.00 84.19 94 ARG A C 1
ATOM 760 O O . ARG A 1 94 ? -18.252 -16.726 16.818 1.00 84.19 94 ARG A O 1
ATOM 767 N N . GLY A 1 95 ? -20.417 -16.739 17.411 1.00 85.81 95 GLY A N 1
ATOM 768 C CA . GLY A 1 95 ? -20.212 -17.214 18.777 1.00 85.81 95 GLY A CA 1
ATOM 769 C C . GLY A 1 95 ? -19.787 -16.121 19.762 1.00 85.81 95 GLY A C 1
ATOM 770 O O . GLY A 1 95 ? -19.304 -16.457 20.841 1.00 85.81 95 GLY A O 1
ATOM 771 N N . LEU A 1 96 ? -19.949 -14.837 19.415 1.00 89.69 96 LEU A N 1
ATOM 772 C CA . LEU A 1 96 ? -19.624 -13.712 20.296 1.00 89.69 96 LEU A CA 1
ATOM 773 C C . LEU A 1 96 ? -20.862 -13.213 21.039 1.00 89.69 96 LEU A C 1
ATOM 775 O O . LEU A 1 96 ? -21.951 -13.144 20.472 1.00 89.69 96 LEU A O 1
ATOM 779 N N . MET A 1 97 ? -20.693 -12.836 22.305 1.00 92.06 97 MET A N 1
ATOM 780 C CA . MET A 1 97 ? -21.736 -12.162 23.075 1.00 92.06 97 MET A CA 1
ATOM 781 C C . MET A 1 97 ? -21.916 -10.734 22.560 1.00 92.06 97 MET A C 1
ATOM 783 O O . MET A 1 97 ? -20.941 -10.024 22.316 1.00 92.06 97 MET A O 1
ATOM 787 N N . THR A 1 98 ? -23.169 -10.310 22.405 1.00 90.62 98 THR A N 1
ATOM 788 C CA . THR A 1 98 ? -23.520 -8.968 21.937 1.00 90.62 98 THR A CA 1
ATOM 789 C C . THR A 1 98 ? -24.602 -8.337 22.805 1.00 90.62 98 THR A C 1
ATOM 791 O O . THR A 1 98 ? -25.520 -9.013 23.265 1.00 90.62 98 THR A O 1
ATOM 794 N N . PHE A 1 99 ? -24.520 -7.025 23.008 1.00 88.25 99 PHE A N 1
ATOM 795 C CA . PHE A 1 99 ? -25.540 -6.206 23.655 1.00 88.25 99 PHE A CA 1
ATOM 796 C C . PHE A 1 99 ? -26.142 -5.260 22.617 1.00 88.25 99 PHE A C 1
ATOM 798 O O . PHE A 1 99 ? -25.437 -4.442 22.023 1.00 88.25 99 PHE A O 1
ATOM 805 N N . ARG A 1 100 ? -27.452 -5.375 22.362 1.00 87.00 100 ARG A N 1
ATOM 806 C CA . ARG A 1 100 ? -28.171 -4.561 21.356 1.00 87.00 100 ARG A CA 1
ATOM 807 C C . ARG A 1 100 ? -27.499 -4.579 19.966 1.00 87.00 100 ARG A C 1
ATOM 809 O O . ARG A 1 100 ? -27.417 -3.554 19.293 1.00 87.00 100 ARG A O 1
ATOM 816 N N . GLY A 1 101 ? -26.990 -5.746 19.557 1.00 81.88 101 GLY A N 1
ATOM 817 C CA . GLY A 1 101 ? -26.309 -5.947 18.272 1.00 81.88 101 GLY A CA 1
ATOM 818 C C . GLY A 1 101 ? -24.874 -5.405 18.194 1.00 81.88 101 GLY A C 1
ATOM 819 O O . GLY A 1 101 ? -24.339 -5.279 17.095 1.00 81.88 101 GLY A O 1
ATOM 820 N N . ARG A 1 102 ? -24.247 -5.068 19.329 1.00 81.12 102 ARG A N 1
ATOM 821 C CA . ARG A 1 102 ? -22.843 -4.630 19.418 1.00 81.12 102 ARG A CA 1
ATOM 822 C C . ARG A 1 102 ? -22.033 -5.589 20.285 1.00 81.12 102 ARG A C 1
ATOM 824 O O . ARG A 1 102 ? -22.566 -6.100 21.263 1.00 81.12 102 ARG A O 1
ATOM 831 N N . ILE A 1 103 ? -20.776 -5.810 19.907 1.00 81.50 103 ILE A N 1
ATOM 832 C CA . ILE A 1 103 ? -19.740 -6.454 20.735 1.00 81.50 103 ILE A CA 1
ATOM 833 C C . ILE A 1 103 ? -19.183 -5.398 21.693 1.00 81.50 103 ILE A C 1
ATOM 835 O O . ILE A 1 103 ? -19.012 -4.252 21.213 1.00 81.50 103 ILE A O 1
#

pLDDT: mean 83.87, std 10.19, range [47.53, 93.62]

Radius of gyration: 28.23 Å; chains: 1; bounding box: 53×39×70 Å

Organism: NCBI:txid75947

Sequence (103 aa):
MDQPKLNMKQRRWLDVVKDYDCEILYHPGKANVVADALSRRTDSIPIRDVCMRMTVMTPVLDIIREAQVEAVRPENRKRERVIGQVSEFVTDSRGLMTFRGRI

Secondary structure (DSSP, 8-state):
---TT--HHHHHHHHHHTTS--------GGG-HHHHHHHT-TTS--HHHHHHHHHHS-THHHHHHHHHHHHHSTTTTTTTT-TTTGGG-EE-TTS-EEBTTB-